Protein AF-A0A528V1H4-F1 (afdb_monomer_lite)

Foldseek 3Di:
DEAEDPCVPRLVVLVVVCVVPVVDAAEYEEQPCVCVVVVVVQCVSASRHQEYAYADPCSQVSSVVSVHHHYDDPHHCVVPPPPPD

pLDDT: mean 92.97, std 6.56, range [61.41, 98.56]

Radius of gyration: 13.12 Å; chains: 1; bounding box: 28×20×40 Å

Structure (mmCIF, N/CA/C/O backbone):
data_AF-A0A528V1H4-F1
#
_entry.id   AF-A0A528V1H4-F1
#
loop_
_atom_site.group_PDB
_atom_site.id
_atom_site.type_symbol
_atom_site.label_atom_id
_atom_site.label_alt_id
_atom_site.label_comp_id
_atom_site.label_asym_id
_atom_site.label_entity_id
_atom_site.label_seq_id
_atom_site.pdbx_PDB_ins_code
_atom_site.Cartn_x
_atom_site.Cartn_y
_atom_site.Cartn_z
_atom_site.occupancy
_atom_site.B_iso_or_equiv
_atom_site.auth_seq_id
_atom_site.auth_comp_id
_atom_site.auth_asym_id
_atom_site.auth_atom_id
_atom_site.pdbx_PDB_model_num
ATO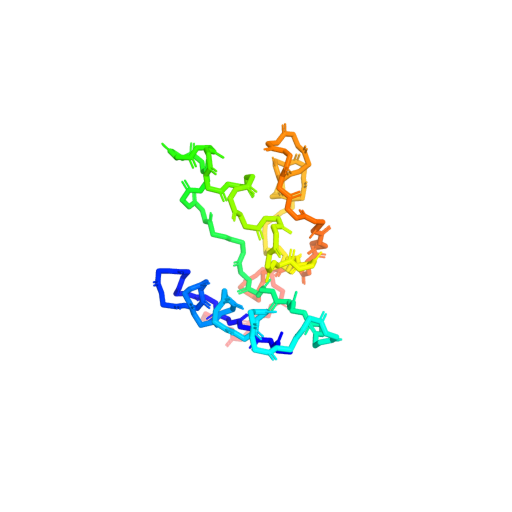M 1 N N . LEU A 1 1 ? -12.555 -2.097 0.398 1.00 97.44 1 LEU A N 1
ATOM 2 C CA . LEU A 1 1 ? -12.235 -0.811 -0.257 1.00 97.44 1 LEU A CA 1
ATOM 3 C C . LEU A 1 1 ? -11.043 -1.005 -1.180 1.00 97.44 1 LEU A C 1
ATOM 5 O O . LEU A 1 1 ? -9.997 -1.446 -0.722 1.00 97.44 1 LEU A O 1
ATOM 9 N N . ILE A 1 2 ? -11.198 -0.649 -2.452 1.00 97.88 2 ILE A N 1
ATOM 10 C CA . ILE A 1 2 ? -10.079 -0.527 -3.388 1.00 97.88 2 ILE A CA 1
ATOM 11 C C . ILE A 1 2 ? -9.906 0.959 -3.674 1.00 97.88 2 ILE A C 1
ATOM 13 O O . ILE A 1 2 ? -10.868 1.637 -4.026 1.00 97.88 2 ILE A O 1
ATOM 17 N N . THR A 1 3 ? -8.696 1.467 -3.479 1.00 97.56 3 THR A N 1
ATOM 18 C CA . THR A 1 3 ? -8.323 2.836 -3.854 1.00 97.56 3 THR A CA 1
ATOM 19 C C . THR A 1 3 ? -7.279 2.785 -4.956 1.00 97.56 3 THR A C 1
ATOM 21 O O . THR A 1 3 ? -6.502 1.836 -5.002 1.00 97.56 3 THR A O 1
ATOM 24 N N . ILE A 1 4 ? -7.272 3.772 -5.847 1.00 96.19 4 ILE A N 1
ATOM 25 C CA . ILE A 1 4 ? -6.389 3.800 -7.015 1.00 96.19 4 ILE A CA 1
ATOM 26 C C . ILE A 1 4 ? -5.743 5.176 -7.068 1.00 96.19 4 ILE A C 1
ATOM 28 O O . ILE A 1 4 ? -6.466 6.171 -7.121 1.00 96.19 4 ILE A O 1
ATOM 32 N N . ASP A 1 5 ? -4.411 5.212 -7.055 1.00 92.25 5 ASP A N 1
ATOM 33 C CA . ASP A 1 5 ? -3.621 6.440 -7.186 1.00 92.25 5 ASP A CA 1
ATOM 34 C C . ASP A 1 5 ? -4.025 7.539 -6.164 1.00 92.25 5 ASP A C 1
ATOM 36 O O . ASP A 1 5 ? -4.746 7.303 -5.182 1.00 92.25 5 ASP A O 1
ATOM 40 N N . SER A 1 6 ? -3.524 8.760 -6.351 1.00 92.38 6 SER A N 1
ATOM 41 C CA . SER A 1 6 ? -3.837 9.952 -5.560 1.00 92.38 6 SER A CA 1
ATOM 42 C C . SER A 1 6 ? -3.713 9.719 -4.046 1.00 92.38 6 SER A C 1
ATOM 44 O O . SER A 1 6 ? -4.671 9.949 -3.298 1.00 92.38 6 SER A O 1
ATOM 46 N N . PRO A 1 7 ? -2.543 9.273 -3.549 1.00 90.75 7 PRO A N 1
ATOM 47 C CA . PRO A 1 7 ? -2.365 8.820 -2.168 1.00 90.75 7 PRO A CA 1
ATOM 48 C C . PRO A 1 7 ? -2.736 9.879 -1.121 1.00 90.75 7 PRO A C 1
ATOM 50 O O . PRO A 1 7 ? -3.263 9.540 -0.063 1.00 90.75 7 PRO A O 1
ATOM 53 N N . ASP A 1 8 ? -2.544 11.166 -1.413 1.00 89.88 8 ASP A N 1
ATOM 54 C CA . ASP A 1 8 ? -2.911 12.249 -0.491 1.00 89.88 8 ASP A CA 1
ATOM 55 C C . ASP A 1 8 ? -4.430 12.374 -0.273 1.00 89.88 8 ASP A C 1
ATOM 57 O O . ASP A 1 8 ? -4.874 12.858 0.772 1.00 89.88 8 ASP A O 1
ATOM 61 N N . PHE A 1 9 ? -5.248 11.909 -1.218 1.00 94.31 9 PHE A N 1
ATOM 62 C CA . PHE A 1 9 ? -6.693 11.766 -1.044 1.00 94.31 9 PHE A CA 1
ATOM 63 C C . PHE A 1 9 ? -7.055 10.354 -0.574 1.00 94.31 9 PHE A C 1
ATOM 65 O O . PHE A 1 9 ? -7.640 10.187 0.501 1.00 94.31 9 PHE A O 1
ATOM 72 N N . SER A 1 10 ? -6.658 9.344 -1.346 1.00 95.81 10 SER A N 1
ATOM 73 C CA . SER A 1 10 ? -7.040 7.944 -1.172 1.00 95.81 10 SER A CA 1
ATOM 74 C C . SER A 1 10 ? -6.676 7.391 0.206 1.00 95.81 10 SER A C 1
ATOM 76 O O . SER A 1 10 ? -7.512 6.764 0.859 1.00 95.81 10 SER A O 1
ATOM 78 N N . LEU A 1 11 ? -5.475 7.685 0.718 1.00 94.31 11 LEU A N 1
ATOM 79 C CA . LEU A 1 11 ? -5.040 7.186 2.028 1.00 94.31 11 LEU A CA 1
ATOM 80 C C . LEU A 1 11 ? -5.791 7.857 3.187 1.00 94.31 11 LEU A C 1
ATOM 82 O O . LEU A 1 11 ? -6.024 7.229 4.220 1.00 94.31 11 LEU A O 1
ATOM 86 N N . ARG A 1 12 ? -6.245 9.110 3.021 1.00 96.19 12 ARG A N 1
ATOM 87 C CA . ARG A 1 12 ? -7.115 9.762 4.018 1.00 96.19 12 ARG A CA 1
ATOM 88 C C . ARG A 1 12 ? -8.487 9.100 4.077 1.00 96.19 12 ARG A C 1
ATOM 90 O O . ARG A 1 12 ? -9.030 8.956 5.171 1.00 96.19 12 ARG A O 1
ATOM 97 N N . VAL A 1 13 ? -9.038 8.700 2.930 1.00 97.88 13 VAL A N 1
ATOM 98 C CA . VAL A 1 13 ? -10.302 7.949 2.870 1.00 97.88 13 VAL A CA 1
ATOM 99 C C . VAL A 1 13 ? -10.123 6.568 3.494 1.00 97.88 13 VAL A C 1
ATOM 101 O O . VAL A 1 13 ? -10.890 6.217 4.387 1.00 97.88 13 VAL A O 1
ATOM 104 N N . ALA A 1 14 ? -9.074 5.832 3.114 1.00 97.81 14 ALA A N 1
ATOM 105 C CA . ALA A 1 14 ? -8.755 4.521 3.683 1.00 97.81 14 ALA A CA 1
ATOM 106 C C . ALA A 1 14 ? -8.660 4.560 5.215 1.00 97.81 14 ALA A C 1
ATOM 108 O O . ALA A 1 14 ? -9.280 3.745 5.895 1.00 97.81 14 ALA A O 1
ATOM 109 N N . LYS A 1 15 ? -7.980 5.572 5.771 1.00 97.81 15 LYS A N 1
ATOM 110 C CA . LYS A 1 15 ? -7.885 5.768 7.223 1.00 97.81 15 LYS A CA 1
ATOM 111 C C . LYS A 1 15 ? -9.252 5.974 7.888 1.00 97.81 15 LYS A C 1
ATOM 113 O O . LYS A 1 15 ? -9.493 5.413 8.953 1.00 97.81 15 LYS A O 1
ATOM 118 N N . LYS A 1 16 ? -10.145 6.760 7.275 1.00 98.31 16 LYS A N 1
ATOM 119 C CA . LYS A 1 16 ? -11.512 6.970 7.789 1.00 98.31 16 LYS A CA 1
ATOM 120 C C . LYS A 1 16 ? -12.353 5.696 7.711 1.00 98.31 16 LYS A C 1
ATOM 122 O O . LYS A 1 16 ? -13.068 5.397 8.657 1.00 98.31 16 LYS A O 1
ATOM 127 N N . VAL A 1 17 ? -12.238 4.943 6.617 1.00 98.38 17 VAL A N 1
ATOM 128 C CA . VAL A 1 17 ? -12.961 3.677 6.428 1.00 98.38 17 VAL A CA 1
ATOM 129 C C . VAL A 1 17 ? -12.498 2.627 7.435 1.00 98.38 17 VAL A C 1
ATOM 131 O O . VAL A 1 17 ? -13.342 2.056 8.113 1.00 98.38 17 VAL A O 1
ATOM 134 N N . ARG A 1 18 ? -11.183 2.444 7.623 1.00 98.25 18 ARG A N 1
ATOM 135 C CA . ARG A 1 18 ? -10.640 1.535 8.649 1.00 98.25 18 ARG A CA 1
ATOM 136 C C . ARG A 1 18 ? -11.130 1.888 10.055 1.00 98.25 18 ARG A C 1
ATOM 138 O O . ARG A 1 18 ? -11.380 0.989 10.848 1.00 98.25 18 ARG A O 1
ATOM 145 N N . ALA A 1 19 ? -11.238 3.180 10.370 1.00 98.38 19 ALA A N 1
ATOM 146 C CA . ALA A 1 19 ? -11.733 3.636 11.668 1.00 98.38 19 ALA A CA 1
ATOM 147 C C . ALA A 1 19 ? -13.241 3.393 11.856 1.00 98.38 19 ALA A C 1
ATOM 149 O O . ALA A 1 19 ? -13.674 3.171 12.982 1.00 98.38 19 ALA A O 1
ATOM 150 N N . ALA A 1 20 ? -14.027 3.450 10.778 1.00 98.56 20 ALA A N 1
ATOM 151 C CA . ALA A 1 20 ? -15.467 3.209 10.816 1.00 98.56 20 ALA A CA 1
ATOM 152 C C . ALA A 1 20 ? -15.807 1.713 10.880 1.00 98.56 20 ALA A C 1
ATOM 154 O O . ALA A 1 20 ? -16.722 1.330 11.602 1.00 98.56 20 ALA A O 1
ATOM 155 N N . ASP A 1 21 ? -15.069 0.881 10.143 1.00 98.38 21 ASP A N 1
ATOM 156 C CA . ASP A 1 21 ? -15.252 -0.567 10.130 1.00 98.38 21 ASP A CA 1
ATOM 157 C C . ASP A 1 21 ? -13.905 -1.293 9.922 1.00 98.38 21 ASP A C 1
ATOM 159 O O . ASP A 1 21 ? -13.382 -1.369 8.799 1.00 98.38 21 ASP A O 1
ATOM 163 N N . PRO A 1 22 ? -13.326 -1.856 11.000 1.00 97.19 22 PRO A N 1
ATOM 164 C CA . PRO A 1 22 ? -12.092 -2.624 10.932 1.00 97.19 22 PRO A CA 1
ATOM 165 C C . PRO A 1 22 ? -12.187 -3.928 10.135 1.00 97.19 22 PRO A C 1
ATOM 167 O O . PRO A 1 22 ? -11.135 -4.457 9.783 1.00 97.19 22 PRO A O 1
ATOM 170 N N . ALA A 1 23 ? -13.380 -4.443 9.830 1.00 98.00 23 ALA A N 1
ATOM 171 C CA . ALA A 1 23 ? -13.542 -5.692 9.087 1.00 98.00 23 ALA A 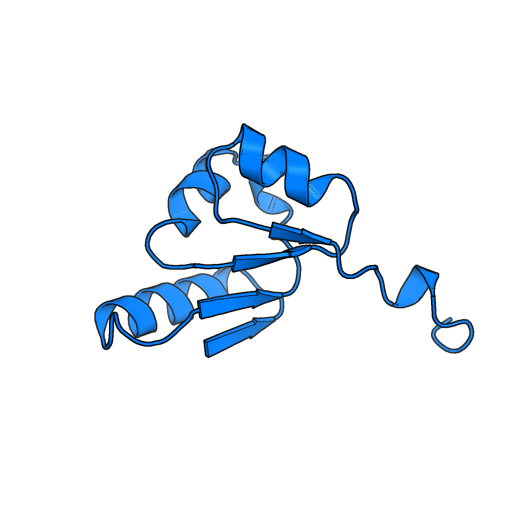CA 1
ATOM 172 C C . ALA A 1 23 ? -13.394 -5.514 7.567 1.00 98.00 23 ALA A C 1
ATOM 174 O O . ALA A 1 23 ? -13.152 -6.490 6.858 1.00 98.00 23 ALA A O 1
ATOM 175 N N . ILE A 1 24 ? -13.504 -4.285 7.047 1.00 98.31 24 ILE A N 1
ATOM 176 C CA . ILE A 1 24 ? -13.401 -4.022 5.606 1.00 98.31 24 ILE A CA 1
ATOM 177 C C . ILE A 1 24 ? -11.953 -4.239 5.134 1.00 98.31 24 ILE A C 1
ATOM 179 O O . ILE A 1 24 ? -11.057 -3.533 5.602 1.00 98.31 24 ILE A O 1
ATOM 183 N N . PRO A 1 25 ? -11.690 -5.121 4.153 1.00 98.25 25 PRO A N 1
ATOM 184 C CA . PRO A 1 25 ? -10.365 -5.236 3.548 1.00 98.25 25 PRO A CA 1
ATOM 185 C C . PRO A 1 25 ? -10.031 -3.992 2.719 1.00 98.25 25 PRO A C 1
ATOM 187 O O . PRO A 1 25 ? -10.880 -3.501 1.964 1.00 98.25 25 PRO A O 1
ATOM 190 N N . ILE A 1 26 ? -8.807 -3.478 2.820 1.00 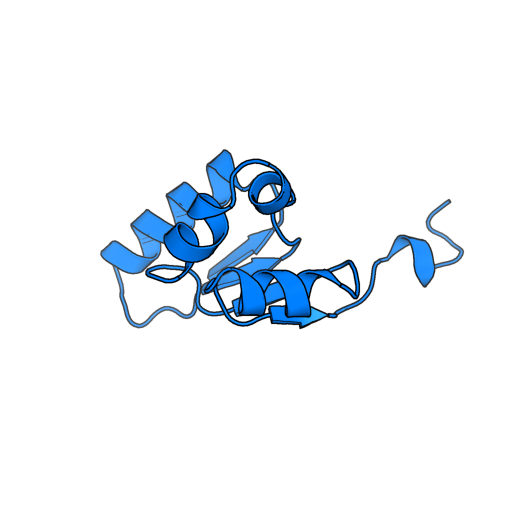98.56 26 ILE A N 1
ATOM 191 C CA . ILE A 1 26 ? -8.353 -2.260 2.142 1.00 98.56 26 ILE A CA 1
ATOM 192 C C . ILE A 1 26 ? -7.128 -2.556 1.278 1.00 98.56 26 ILE A C 1
ATOM 194 O O . ILE A 1 26 ? -6.051 -2.875 1.780 1.00 98.56 26 ILE A O 1
ATOM 198 N N . VAL A 1 27 ? -7.292 -2.362 -0.030 1.00 98.38 27 VAL A N 1
ATOM 199 C CA . VAL A 1 27 ? -6.231 -2.491 -1.033 1.00 98.38 27 VAL A CA 1
ATOM 200 C C . VAL A 1 27 ? -5.988 -1.137 -1.699 1.00 98.38 27 VAL A C 1
ATOM 202 O O . VAL A 1 27 ? -6.938 -0.430 -2.056 1.00 98.38 27 VAL A O 1
ATOM 205 N N . HIS A 1 28 ? -4.719 -0.770 -1.876 1.00 97.69 28 HIS A N 1
ATOM 206 C CA . HIS A 1 28 ? -4.324 0.405 -2.655 1.00 97.69 28 HIS A CA 1
ATOM 207 C C . HIS A 1 28 ? -3.618 -0.026 -3.939 1.00 97.69 28 HIS A C 1
ATOM 209 O O . HIS A 1 28 ? -2.654 -0.785 -3.899 1.00 97.69 28 HIS A O 1
ATOM 215 N N . TYR A 1 29 ? -4.105 0.441 -5.081 1.00 97.00 29 TYR A N 1
ATOM 216 C CA . TYR A 1 29 ? -3.518 0.186 -6.387 1.00 97.00 29 TYR A CA 1
ATOM 217 C C . TYR A 1 29 ? -2.702 1.399 -6.829 1.00 97.00 29 TYR A C 1
ATOM 219 O O . TYR A 1 29 ? -3.198 2.521 -6.748 1.00 97.00 29 TYR A O 1
ATOM 227 N N . VAL A 1 30 ? -1.489 1.140 -7.332 1.00 95.19 30 VAL A N 1
ATOM 228 C CA . VAL A 1 30 ? -0.407 2.100 -7.591 1.00 95.19 30 VAL A CA 1
ATOM 229 C C . VAL A 1 30 ? 0.336 2.421 -6.299 1.00 95.19 30 VAL A C 1
ATOM 231 O O . VAL A 1 30 ? -0.166 3.105 -5.411 1.00 95.19 30 VAL A O 1
ATOM 234 N N . CYS A 1 31 ? 1.553 1.889 -6.171 1.00 93.00 31 CYS A N 1
ATOM 235 C CA . CYS A 1 31 ? 2.367 2.110 -4.985 1.00 93.00 31 CYS A CA 1
ATOM 236 C C . CYS A 1 31 ? 2.753 3.601 -4.877 1.00 93.00 31 CYS A C 1
ATOM 238 O O . CYS A 1 31 ? 3.273 4.167 -5.841 1.00 93.00 31 CYS A O 1
ATOM 240 N N . PRO A 1 32 ? 2.546 4.271 -3.727 1.00 87.50 32 PRO A N 1
ATOM 241 C CA . PRO A 1 32 ? 2.817 5.701 -3.616 1.00 87.50 32 PRO A CA 1
ATOM 242 C C . PRO A 1 32 ? 4.317 6.006 -3.640 1.00 87.50 32 PRO A C 1
ATOM 244 O O . PRO A 1 32 ? 4.952 5.951 -2.595 1.00 87.50 32 PRO A O 1
ATOM 247 N N . SER A 1 33 ? 4.889 6.433 -4.765 1.00 84.50 33 SER A N 1
ATOM 248 C CA . SER A 1 33 ? 6.332 6.739 -4.895 1.00 84.50 33 SER A CA 1
ATOM 249 C C . SER A 1 33 ? 6.893 7.724 -3.852 1.00 84.50 33 SER A C 1
ATOM 251 O O . SER A 1 33 ? 8.101 7.787 -3.631 1.00 84.50 33 SER A O 1
ATOM 253 N N . VAL A 1 34 ? 6.029 8.457 -3.139 1.00 79.06 34 VAL A N 1
ATOM 254 C CA . VAL A 1 34 ? 6.393 9.334 -2.019 1.00 79.06 34 VAL A CA 1
ATOM 255 C C . VAL A 1 34 ? 7.195 8.630 -0.919 1.00 79.06 34 VAL A C 1
ATOM 257 O O . VAL A 1 34 ? 8.013 9.283 -0.268 1.00 79.06 34 VAL A O 1
ATOM 260 N N . TRP A 1 35 ? 7.032 7.317 -0.714 1.00 78.62 35 TRP A N 1
ATOM 261 C CA . TRP A 1 35 ? 7.877 6.582 0.242 1.00 78.62 35 TRP A CA 1
AT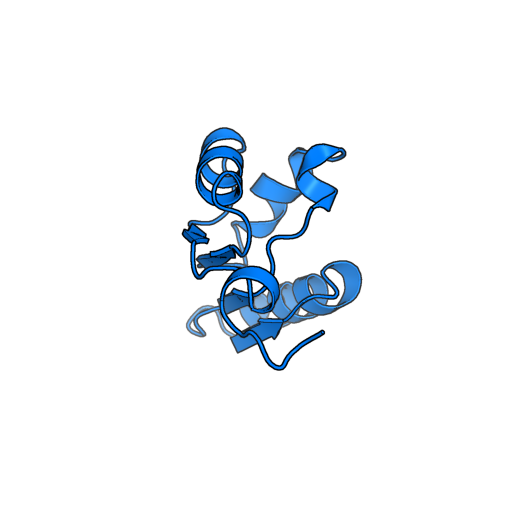OM 262 C C . TRP A 1 35 ? 9.375 6.683 -0.093 1.00 78.62 35 TRP A C 1
ATOM 264 O O . TRP A 1 35 ? 10.190 6.616 0.824 1.00 78.62 35 TRP A O 1
ATOM 274 N N . ALA A 1 36 ? 9.750 6.913 -1.357 1.00 81.38 36 ALA A N 1
ATOM 275 C CA . ALA A 1 36 ? 11.149 6.980 -1.781 1.00 81.38 36 ALA A CA 1
ATOM 276 C C . ALA A 1 36 ? 11.893 8.190 -1.192 1.00 81.38 36 ALA A C 1
ATOM 278 O O . ALA A 1 36 ? 13.084 8.102 -0.910 1.00 81.38 36 ALA A O 1
ATOM 279 N N . TRP A 1 37 ? 11.192 9.304 -0.957 1.00 80.62 37 TRP A N 1
ATOM 280 C CA . TRP A 1 37 ? 11.767 10.530 -0.385 1.00 80.62 37 TRP A CA 1
ATOM 281 C C . TRP A 1 37 ? 11.192 10.888 0.998 1.00 80.62 37 TRP A C 1
ATOM 283 O O . TRP A 1 37 ? 11.708 11.773 1.680 1.00 80.62 37 TRP A O 1
ATOM 293 N N . ARG A 1 38 ? 10.148 10.179 1.453 1.00 87.50 38 ARG A N 1
ATOM 294 C CA . ARG A 1 38 ? 9.606 10.206 2.825 1.00 87.50 38 ARG A CA 1
ATOM 295 C C . ARG A 1 38 ? 9.360 8.773 3.322 1.00 87.50 38 ARG A C 1
ATOM 297 O O . ARG A 1 38 ? 8.203 8.344 3.374 1.00 87.50 38 ARG A O 1
ATOM 304 N N . PRO A 1 39 ? 10.405 8.036 3.742 1.00 87.50 39 PRO A N 1
ATOM 305 C CA . PRO A 1 39 ? 10.301 6.609 4.075 1.00 87.50 39 PRO A CA 1
ATOM 306 C C . PRO A 1 39 ? 9.293 6.304 5.189 1.00 87.50 39 PRO A C 1
ATOM 308 O O . PRO A 1 39 ? 8.631 5.269 5.156 1.00 87.50 39 PRO A O 1
ATOM 311 N N . GLY A 1 40 ? 9.076 7.241 6.122 1.00 90.69 40 GLY A N 1
ATOM 312 C CA . GLY A 1 40 ? 8.063 7.107 7.175 1.00 90.69 40 GLY A CA 1
ATOM 313 C C . GLY A 1 40 ? 6.630 6.911 6.657 1.00 90.69 40 GLY A C 1
ATOM 314 O O . GLY A 1 40 ? 5.794 6.369 7.379 1.00 90.69 40 GLY A O 1
ATOM 315 N N . ARG A 1 41 ? 6.331 7.281 5.399 1.00 90.00 41 ARG A N 1
ATOM 316 C CA . ARG A 1 41 ? 5.015 7.016 4.799 1.00 90.00 41 ARG A CA 1
ATOM 317 C C . ARG A 1 41 ? 4.739 5.532 4.591 1.00 90.00 41 ARG A C 1
ATOM 319 O O . ARG A 1 41 ? 3.584 5.146 4.726 1.00 90.00 41 ARG A O 1
ATOM 326 N N . ALA A 1 42 ? 5.754 4.715 4.307 1.00 93.31 42 ALA A N 1
ATOM 327 C CA . ALA A 1 42 ? 5.567 3.275 4.145 1.00 93.31 42 ALA A CA 1
ATOM 328 C C . ALA A 1 42 ? 4.976 2.663 5.423 1.00 93.31 42 ALA A C 1
ATOM 330 O O . ALA A 1 42 ? 3.887 2.094 5.392 1.00 93.31 42 ALA A O 1
ATOM 331 N N . VAL A 1 43 ? 5.633 2.888 6.565 1.00 94.81 43 VAL A N 1
ATOM 332 C CA . VAL A 1 43 ? 5.166 2.419 7.880 1.00 94.81 43 VAL A CA 1
ATOM 333 C C . VAL A 1 43 ? 3.805 3.017 8.235 1.00 94.81 43 VAL A C 1
ATOM 335 O O . VAL A 1 43 ? 2.926 2.310 8.725 1.00 94.81 43 VAL A O 1
ATOM 338 N N . ALA A 1 44 ? 3.594 4.307 7.953 1.00 94.38 44 ALA A N 1
ATOM 339 C CA . ALA A 1 44 ? 2.357 4.999 8.302 1.00 94.38 44 ALA A CA 1
ATOM 340 C C . ALA A 1 44 ? 1.110 4.441 7.600 1.00 94.38 44 ALA A C 1
ATOM 342 O O . ALA A 1 44 ? 0.013 4.676 8.097 1.00 94.38 44 ALA A O 1
ATOM 343 N N . MET A 1 45 ? 1.245 3.736 6.471 1.00 94.81 45 MET A N 1
ATOM 344 C CA . MET A 1 45 ? 0.115 3.105 5.772 1.00 94.81 45 MET A CA 1
ATOM 345 C C . MET A 1 45 ? -0.346 1.801 6.426 1.00 94.81 45 MET A C 1
ATOM 347 O O . MET A 1 45 ? -1.530 1.475 6.374 1.00 94.81 45 MET A O 1
ATOM 351 N N . LYS A 1 46 ? 0.569 1.066 7.065 1.00 95.12 46 LYS A N 1
ATOM 352 C CA . LYS A 1 46 ? 0.336 -0.287 7.594 1.00 95.12 46 LYS A CA 1
ATOM 353 C C . LYS A 1 46 ? -0.901 -0.437 8.498 1.00 95.12 46 LYS A C 1
ATOM 355 O O . LYS A 1 46 ? -1.555 -1.468 8.397 1.00 95.12 46 LYS A O 1
ATOM 360 N N . PRO A 1 47 ? -1.281 0.543 9.343 1.00 97.12 47 PRO A N 1
ATOM 361 C CA . PRO A 1 47 ? -2.465 0.401 10.194 1.00 97.12 47 PRO A CA 1
ATOM 362 C C . PRO A 1 47 ? -3.811 0.415 9.449 1.00 97.12 47 PRO A C 1
ATOM 364 O O . PRO A 1 47 ? -4.825 0.051 10.038 1.00 97.12 47 PRO A O 1
ATOM 367 N N . TYR A 1 48 ? -3.863 0.888 8.197 1.00 97.44 48 TYR A N 1
ATOM 368 C CA . TYR A 1 48 ? -5.124 1.082 7.461 1.00 97.44 48 TYR A CA 1
ATOM 369 C C . TYR A 1 48 ? -5.074 0.667 5.985 1.00 97.44 48 TYR A C 1
ATOM 371 O O . TYR A 1 48 ? -6.037 0.901 5.259 1.00 97.44 48 TYR A O 1
ATOM 379 N N . VAL A 1 49 ? -3.980 0.058 5.534 1.00 97.88 49 VAL A N 1
ATOM 380 C CA . VAL A 1 49 ? -3.851 -0.547 4.205 1.00 97.88 49 VAL A CA 1
ATOM 381 C C . VAL A 1 49 ? -3.340 -1.965 4.400 1.00 97.88 49 VAL A C 1
ATOM 383 O O . VAL A 1 49 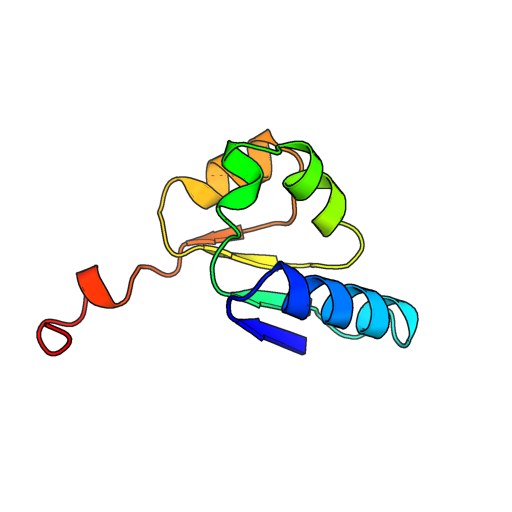? -2.251 -2.154 4.939 1.00 97.88 49 VAL A O 1
ATOM 386 N N . ASP A 1 50 ? -4.115 -2.948 3.949 1.00 98.00 50 ASP A N 1
ATOM 387 C CA . ASP A 1 50 ? -3.783 -4.364 4.129 1.00 98.00 50 ASP A CA 1
ATOM 388 C C . ASP A 1 50 ? -2.824 -4.844 3.034 1.00 98.00 50 ASP A C 1
ATOM 390 O O . ASP A 1 50 ? -1.893 -5.615 3.290 1.00 98.00 50 ASP A O 1
ATOM 394 N N . HIS A 1 51 ? -3.031 -4.351 1.808 1.00 98.06 51 HIS A N 1
ATOM 395 C CA . HIS A 1 51 ? -2.265 -4.766 0.640 1.00 98.06 51 HIS A CA 1
ATOM 396 C C . HIS A 1 51 ? -2.076 -3.638 -0.382 1.00 98.06 51 HIS A C 1
ATOM 398 O O . HIS A 1 51 ? -2.950 -2.783 -0.554 1.00 98.06 51 HIS A O 1
ATOM 404 N N . ILE A 1 52 ? -0.949 -3.657 -1.093 1.00 97.75 52 ILE A N 1
ATOM 405 C CA . ILE A 1 52 ? -0.648 -2.739 -2.194 1.00 97.75 52 ILE A CA 1
ATOM 406 C C . ILE A 1 52 ? -0.449 -3.525 -3.491 1.00 97.75 52 ILE A C 1
ATOM 408 O O . ILE A 1 52 ? 0.324 -4.478 -3.548 1.00 97.75 52 ILE A O 1
ATOM 412 N N . LEU A 1 53 ? -1.123 -3.101 -4.555 1.00 97.50 53 LEU A N 1
ATOM 413 C CA . LEU A 1 53 ? -0.864 -3.589 -5.906 1.00 97.50 53 LEU A CA 1
ATOM 414 C C . LEU A 1 53 ? 0.182 -2.672 -6.553 1.00 97.50 53 LEU A C 1
ATOM 416 O O . LEU A 1 53 ? -0.104 -1.528 -6.918 1.00 97.50 53 LEU A O 1
ATOM 420 N N . CYS A 1 54 ? 1.408 -3.178 -6.628 1.00 96.38 54 CYS A N 1
ATOM 421 C CA . CYS A 1 54 ? 2.593 -2.499 -7.135 1.00 96.38 54 CYS A CA 1
ATOM 422 C C . CYS A 1 54 ? 2.683 -2.612 -8.658 1.00 96.38 54 CYS A C 1
ATOM 424 O O . CYS A 1 54 ? 2.430 -3.675 -9.227 1.00 96.38 54 CYS A O 1
ATOM 426 N N . ILE A 1 55 ? 3.100 -1.536 -9.314 1.00 95.19 55 ILE A N 1
ATOM 427 C CA . ILE A 1 55 ? 3.215 -1.463 -10.778 1.00 95.19 55 ILE A CA 1
ATOM 428 C C . ILE A 1 55 ? 4.668 -1.489 -11.250 1.00 95.19 55 ILE A C 1
ATOM 430 O O . ILE A 1 55 ? 4.907 -1.698 -12.436 1.00 95.19 55 ILE A O 1
ATOM 434 N N . LEU A 1 56 ? 5.635 -1.326 -10.342 1.00 93.31 56 LEU A N 1
ATOM 435 C CA . LEU A 1 56 ? 7.058 -1.506 -10.618 1.00 93.31 56 LEU A CA 1
ATOM 436 C C . LEU A 1 56 ? 7.605 -2.689 -9.801 1.00 93.31 56 LEU A C 1
ATOM 438 O O . LEU A 1 56 ? 7.263 -2.850 -8.625 1.00 93.31 56 LEU A O 1
ATOM 442 N N . PRO A 1 57 ? 8.487 -3.523 -10.381 1.00 92.19 57 PRO A N 1
ATOM 443 C CA . PRO A 1 57 ? 8.898 -4.787 -9.764 1.00 92.19 57 PRO A CA 1
ATOM 444 C C . PRO A 1 57 ? 9.684 -4.609 -8.456 1.00 92.19 57 PRO A C 1
ATOM 446 O O . PRO A 1 57 ? 9.635 -5.472 -7.581 1.00 92.19 57 PRO A O 1
ATOM 449 N N . PHE A 1 58 ? 10.387 -3.487 -8.279 1.00 93.94 58 PHE A N 1
ATOM 450 C CA . PHE A 1 58 ? 11.175 -3.221 -7.069 1.00 93.94 58 PHE A CA 1
ATOM 451 C C . PHE A 1 58 ? 10.334 -2.750 -5.871 1.00 93.94 58 PHE A C 1
ATOM 453 O O . PHE A 1 58 ? 10.789 -2.845 -4.732 1.00 93.94 58 PHE A O 1
ATOM 460 N N . GLU A 1 59 ? 9.111 -2.259 -6.095 1.00 95.69 59 GLU A N 1
ATOM 461 C CA . GLU A 1 59 ? 8.280 -1.638 -5.051 1.00 95.69 59 GLU A CA 1
ATOM 462 C C . GLU A 1 59 ? 7.935 -2.614 -3.928 1.00 95.69 59 GLU A C 1
ATOM 464 O O . GLU A 1 59 ? 7.919 -2.231 -2.763 1.00 95.69 59 GLU A O 1
ATOM 469 N N . VAL A 1 60 ? 7.706 -3.888 -4.262 1.00 95.62 60 VAL A N 1
ATOM 470 C CA . VAL A 1 60 ? 7.401 -4.938 -3.277 1.00 95.62 60 VAL A CA 1
ATOM 471 C C . VAL A 1 60 ? 8.544 -5.086 -2.272 1.00 95.62 60 VAL A C 1
ATOM 473 O O . VAL A 1 60 ? 8.319 -5.134 -1.061 1.00 95.62 60 VAL A O 1
ATOM 476 N N . ARG A 1 61 ? 9.786 -5.107 -2.769 1.00 95.31 61 ARG A N 1
ATOM 477 C CA . ARG A 1 61 ? 10.980 -5.213 -1.927 1.00 95.31 61 ARG A CA 1
ATOM 478 C C . ARG A 1 61 ? 11.163 -3.966 -1.066 1.00 95.31 61 ARG A C 1
ATOM 480 O O . ARG A 1 61 ? 11.491 -4.095 0.111 1.00 95.31 61 ARG A O 1
ATOM 487 N N . GLU A 1 62 ? 10.929 -2.781 -1.623 1.00 94.88 62 GLU A N 1
ATOM 488 C CA . GLU A 1 62 ? 11.068 -1.525 -0.880 1.00 94.88 62 GLU A CA 1
ATOM 489 C C . GLU A 1 62 ? 9.998 -1.356 0.201 1.00 94.88 62 GLU A C 1
ATOM 491 O O . GLU A 1 62 ? 10.326 -0.957 1.318 1.00 94.88 62 GLU A O 1
ATOM 496 N N . LEU A 1 63 ? 8.746 -1.738 -0.068 1.00 94.69 63 LEU A N 1
ATOM 497 C CA . LEU A 1 63 ? 7.690 -1.767 0.948 1.00 94.69 63 LEU A CA 1
ATOM 498 C C . LEU A 1 63 ? 8.067 -2.682 2.115 1.00 94.69 63 LEU A C 1
ATOM 500 O O . LEU A 1 63 ? 7.952 -2.271 3.271 1.00 94.69 63 LEU A O 1
ATOM 504 N N . ALA A 1 64 ? 8.574 -3.883 1.823 1.00 95.00 64 ALA A N 1
ATOM 505 C CA . ALA A 1 64 ? 9.040 -4.809 2.851 1.00 95.00 64 ALA A CA 1
ATOM 506 C C . ALA A 1 64 ? 10.220 -4.227 3.649 1.00 95.00 64 ALA A C 1
ATOM 508 O O . ALA A 1 64 ? 10.191 -4.227 4.881 1.00 95.00 64 ALA A O 1
ATOM 509 N N . ARG A 1 65 ? 11.225 -3.666 2.961 1.00 95.19 65 ARG A N 1
ATOM 510 C CA . ARG A 1 65 ? 12.410 -3.046 3.580 1.00 95.19 65 ARG A CA 1
ATOM 511 C C . ARG A 1 65 ? 12.042 -1.882 4.502 1.00 95.19 65 ARG A C 1
ATOM 513 O O . ARG A 1 65 ? 12.661 -1.710 5.548 1.00 95.19 65 ARG A O 1
ATOM 520 N N . LEU A 1 66 ? 11.050 -1.085 4.114 1.00 94.56 66 LEU A N 1
ATOM 521 C CA . LEU A 1 66 ? 10.580 0.073 4.872 1.00 94.56 66 LEU A CA 1
ATOM 522 C C . LEU A 1 66 ? 9.517 -0.278 5.923 1.00 94.56 66 LEU A C 1
ATOM 524 O O . LEU A 1 66 ? 9.017 0.625 6.585 1.00 94.56 66 LEU A O 1
ATOM 528 N N . GLY A 1 67 ? 9.147 -1.553 6.084 1.00 95.38 67 GLY A N 1
ATOM 529 C CA . GLY A 1 67 ? 8.145 -1.983 7.062 1.00 95.38 67 GLY A CA 1
ATOM 530 C C . GLY A 1 67 ? 6.716 -1.530 6.739 1.00 95.38 67 GLY A C 1
ATOM 531 O O . GLY A 1 67 ? 5.911 -1.365 7.657 1.00 95.38 67 GLY A O 1
ATOM 532 N N . GLY A 1 68 ? 6.409 -1.308 5.460 1.00 95.50 68 GLY A N 1
ATOM 533 C CA . GLY A 1 68 ? 5.081 -0.936 4.979 1.00 95.50 68 GLY A CA 1
ATOM 534 C C . GLY A 1 68 ? 4.096 -2.110 4.865 1.00 95.50 68 GLY A C 1
ATOM 535 O O . GLY A 1 68 ? 4.357 -3.202 5.382 1.00 95.50 68 GLY A O 1
ATOM 536 N N . PRO A 1 69 ? 2.937 -1.885 4.215 1.00 96.44 69 PRO A N 1
ATOM 537 C CA . PRO A 1 69 ? 1.983 -2.941 3.883 1.00 96.44 69 PRO A CA 1
ATOM 538 C C . PRO A 1 69 ? 2.586 -4.015 2.973 1.00 96.44 69 PRO A C 1
ATOM 540 O O . PRO A 1 69 ? 3.567 -3.776 2.267 1.00 96.44 69 PRO A O 1
ATOM 543 N N . THR A 1 70 ? 1.954 -5.188 2.949 1.00 96.88 70 THR A N 1
ATOM 544 C CA . THR A 1 70 ? 2.307 -6.238 1.982 1.00 96.88 70 THR A CA 1
ATOM 545 C C . THR A 1 70 ? 2.012 -5.773 0.555 1.00 96.88 70 THR A C 1
ATOM 547 O O . THR A 1 70 ? 1.065 -5.018 0.336 1.00 96.88 70 THR A O 1
ATOM 550 N N . GLY A 1 71 ? 2.822 -6.198 -0.416 1.00 96.75 71 GLY A N 1
ATOM 551 C CA . GLY A 1 71 ? 2.679 -5.777 -1.808 1.00 96.75 71 GLY A CA 1
ATOM 552 C C . GLY A 1 71 ? 2.744 -6.939 -2.793 1.00 96.75 71 GLY A C 1
ATOM 553 O O . GLY A 1 71 ? 3.497 -7.884 -2.570 1.00 96.75 71 GLY A O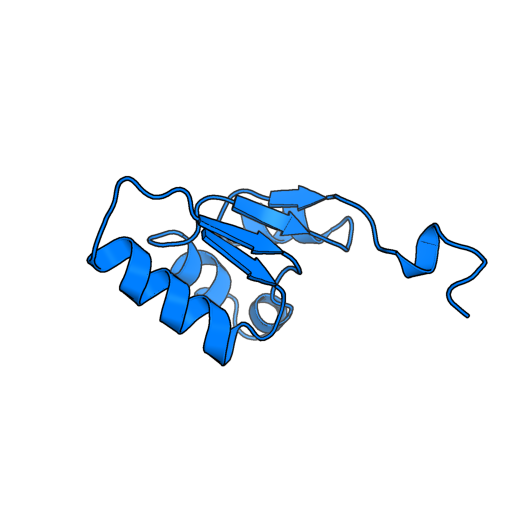 1
ATOM 554 N N . THR A 1 72 ? 1.999 -6.838 -3.894 1.00 97.94 72 THR A N 1
ATOM 555 C CA . THR A 1 72 ? 2.089 -7.741 -5.054 1.00 97.94 72 THR A CA 1
ATOM 556 C C . THR A 1 72 ? 2.390 -6.927 -6.302 1.00 97.94 72 THR A C 1
ATOM 558 O O . THR A 1 72 ? 1.708 -5.944 -6.574 1.00 97.94 72 THR A O 1
ATOM 561 N N . TYR A 1 73 ? 3.393 -7.338 -7.076 1.00 96.62 73 TYR A N 1
ATOM 562 C CA . TYR A 1 73 ? 3.667 -6.752 -8.386 1.00 96.62 73 TYR A CA 1
ATOM 563 C C . TYR A 1 73 ? 2.652 -7.266 -9.414 1.00 96.62 73 TYR A C 1
ATOM 565 O O . TYR A 1 73 ? 2.574 -8.471 -9.647 1.00 96.62 73 TYR A O 1
ATOM 573 N N . VAL A 1 74 ? 1.885 -6.355 -10.017 1.00 95.81 74 VAL A N 1
ATOM 574 C CA . VAL A 1 74 ? 0.827 -6.668 -10.998 1.00 95.81 74 VAL A CA 1
ATOM 575 C C . VAL A 1 74 ? 1.149 -6.197 -12.420 1.00 95.81 74 VAL A C 1
ATOM 577 O O . VAL A 1 74 ? 0.333 -6.367 -13.321 1.00 95.81 74 VAL A O 1
ATOM 580 N N . GLY A 1 75 ? 2.336 -5.623 -12.636 1.00 93.00 75 GLY A N 1
ATOM 581 C CA . GLY A 1 75 ? 2.748 -5.090 -13.933 1.00 93.00 75 GLY A CA 1
ATOM 582 C C . GLY A 1 75 ? 2.247 -3.673 -14.209 1.00 93.00 75 GLY A C 1
ATOM 583 O O . GLY A 1 75 ? 1.318 -3.167 -13.574 1.00 93.00 75 GLY A O 1
ATOM 584 N N . HIS A 1 76 ? 2.883 -3.022 -15.183 1.00 89.62 76 HIS A N 1
ATOM 585 C CA . HIS A 1 76 ? 2.492 -1.702 -15.665 1.00 89.62 76 HIS A CA 1
ATOM 586 C C . HIS A 1 76 ? 1.778 -1.847 -17.012 1.00 89.62 76 HIS A C 1
ATOM 588 O O . HIS A 1 76 ? 2.301 -2.478 -17.923 1.00 89.62 76 HIS A O 1
ATOM 594 N N . ARG A 1 77 ? 0.597 -1.244 -17.203 1.00 84.94 77 ARG A N 1
ATOM 595 C CA . ARG A 1 77 ? -0.154 -1.421 -18.465 1.00 84.94 77 ARG A CA 1
ATOM 596 C C . ARG A 1 77 ? 0.667 -1.014 -19.700 1.00 84.94 77 ARG A C 1
ATOM 598 O O . ARG A 1 77 ? 0.716 -1.763 -20.665 1.00 84.94 77 ARG A O 1
ATOM 605 N N . LEU A 1 78 ? 1.386 0.111 -19.614 1.00 85.88 78 LEU A N 1
ATOM 606 C CA . LEU A 1 78 ? 2.301 0.588 -20.667 1.00 85.88 78 LEU A CA 1
ATOM 607 C C . LEU A 1 78 ? 3.383 -0.418 -21.096 1.00 85.88 78 LEU A C 1
ATOM 609 O O . LEU A 1 78 ? 3.914 -0.281 -22.189 1.00 85.88 78 LEU A O 1
ATOM 613 N N . THR A 1 79 ? 3.743 -1.401 -20.266 1.00 83.75 79 THR A N 1
ATOM 614 C CA . THR A 1 79 ? 4.767 -2.395 -20.631 1.00 83.75 79 THR A CA 1
ATOM 615 C C . THR A 1 79 ? 4.186 -3.644 -21.287 1.00 83.75 79 THR A C 1
ATOM 617 O O . THR A 1 79 ? 4.950 -4.485 -21.752 1.00 83.75 79 THR A O 1
ATOM 620 N N . HIS A 1 80 ? 2.860 -3.802 -21.300 1.00 79.00 80 HIS A N 1
ATOM 621 C CA . HIS A 1 80 ? 2.198 -5.041 -21.719 1.00 79.00 80 HIS A CA 1
ATOM 622 C C . HIS A 1 80 ? 1.154 -4.852 -22.817 1.00 79.00 80 HIS A C 1
ATOM 624 O O . HIS A 1 80 ? 0.853 -5.815 -23.517 1.00 79.00 80 HIS A O 1
ATOM 630 N N . ASP A 1 81 ? 0.605 -3.647 -22.971 1.00 84.50 81 ASP A N 1
ATOM 631 C CA . ASP A 1 81 ? -0.440 -3.366 -23.949 1.00 84.50 81 ASP A CA 1
ATOM 632 C C . ASP A 1 81 ? 0.113 -2.501 -25.098 1.00 84.50 81 ASP A C 1
ATOM 634 O O . ASP A 1 81 ? 0.360 -1.306 -24.901 1.00 84.50 81 ASP A O 1
ATOM 638 N N . PRO A 1 82 ? 0.324 -3.086 -26.294 1.00 79.12 82 PRO A N 1
ATOM 639 C CA . PRO A 1 82 ? 0.858 -2.367 -27.446 1.00 79.12 82 PRO A CA 1
ATOM 640 C C . PRO A 1 82 ? -0.103 -1.306 -28.006 1.00 79.12 82 PRO A C 1
ATOM 642 O O . PRO A 1 82 ? 0.323 -0.521 -28.845 1.00 79.12 82 PRO A O 1
ATOM 645 N N . GLY A 1 83 ? -1.371 -1.263 -27.573 1.00 83.75 83 GLY A N 1
ATOM 646 C CA . GLY A 1 83 ? -2.364 -0.281 -28.023 1.00 83.75 83 GLY A CA 1
ATOM 647 C C . GLY A 1 83 ? -2.484 0.973 -27.149 1.00 83.75 83 GLY A C 1
ATOM 648 O O . GLY A 1 83 ? -3.407 1.758 -27.354 1.00 83.75 83 GLY A O 1
ATOM 649 N N . VAL A 1 84 ? -1.618 1.146 -26.142 1.00 80.25 84 VAL A N 1
ATOM 650 C CA . VAL A 1 84 ? -1.707 2.268 -25.183 1.00 80.25 84 VAL A CA 1
ATOM 651 C C . VAL A 1 84 ? -0.885 3.495 -25.604 1.00 80.25 84 VAL A C 1
ATOM 653 O O . VAL A 1 84 ? -1.124 4.580 -25.071 1.00 80.25 84 VAL A O 1
ATOM 656 N N . LEU A 1 85 ? 0.048 3.352 -26.550 1.00 61.41 85 LEU A N 1
ATOM 657 C CA . LEU A 1 85 ? 0.873 4.445 -27.085 1.00 61.41 85 LEU A CA 1
ATOM 658 C C . LEU A 1 85 ? 0.592 4.690 -28.566 1.00 61.41 85 LEU A C 1
ATOM 660 O O . LEU A 1 85 ? 0.473 3.692 -29.309 1.00 61.41 85 LEU A O 1
#

Sequence (85 aa):
LITIDSPDFSLRVAKKVRAADPAIPIVHYVCPSVWAWRPGRAVAMKPYVDHILCILPFEVRELARLGGPTGTYVGHRLTHDPGVL

Secondary structure (DSSP, 8-state):
-EEES-HHHHHHHHHHHHHH-TTS--EEES--GGGGT-THHHHHHTTT--EEEESSTTHHHHHHHTT--EEEE---HHHH-TT--